Protein AF-A0A6A5WTS0-F1 (afdb_monomer_lite)

Organism: NCBI:txid1392246

Radius of gyration: 32.87 Å; chains: 1; bounding box: 87×32×87 Å

Secondary structure (DSSP, 8-state):
-HHHHHHHHHHHHHHHHHHHHHHHHHHHH-PPPPP--PPPTT--SS-----HHHHHHHHHHHHHHHHHHHHHHHHHHHHHHHHHHHHHHHHHHHHHHHHHHHHHHHTT-

Structure (mmCIF, N/CA/C/O backbone):
data_AF-A0A6A5WTS0-F1
#
_entry.id   AF-A0A6A5WTS0-F1
#
loop_
_atom_site.group_PDB
_atom_site.id
_atom_site.type_symbol
_atom_site.label_atom_id
_atom_site.label_alt_id
_atom_site.label_comp_id
_atom_site.label_asym_id
_atom_site.label_entity_id
_atom_site.label_seq_id
_atom_site.pdbx_PDB_ins_code
_atom_site.Cartn_x
_atom_site.Cartn_y
_atom_site.Cartn_z
_atom_site.occupancy
_atom_site.B_iso_or_equiv
_atom_site.auth_seq_id
_atom_site.auth_comp_id
_atom_site.auth_asym_id
_atom_site.auth_atom_id
_atom_site.pdbx_PDB_model_num
ATOM 1 N N . LEU A 1 1 ? 52.117 -18.966 1.128 1.00 69.19 1 LEU A N 1
ATOM 2 C CA . LEU A 1 1 ? 51.547 -17.602 1.007 1.00 69.19 1 LEU A CA 1
ATOM 3 C C . LEU A 1 1 ? 50.556 -17.496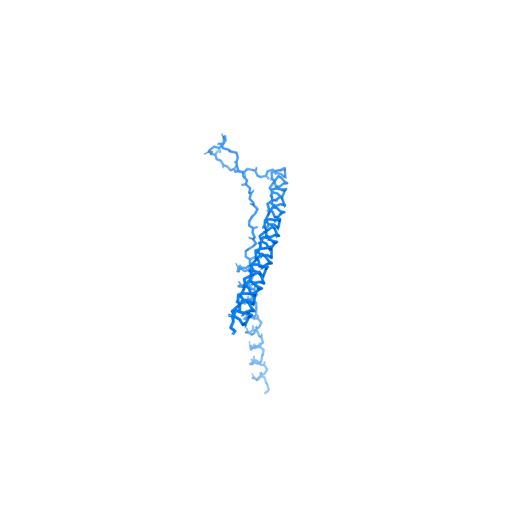 -0.155 1.00 69.19 1 LEU A C 1
ATOM 5 O O . LEU A 1 1 ? 49.411 -17.158 0.099 1.00 69.19 1 LEU A O 1
ATOM 9 N N . HIS A 1 2 ? 50.925 -17.888 -1.380 1.00 82.50 2 HIS A N 1
ATOM 10 C CA . HIS A 1 2 ? 50.040 -17.788 -2.558 1.00 82.50 2 HIS A CA 1
ATOM 11 C C . HIS A 1 2 ? 48.717 -18.566 -2.463 1.00 82.50 2 HIS A C 1
ATOM 13 O O . HIS A 1 2 ? 47.689 -18.081 -2.916 1.00 82.50 2 HIS A O 1
ATOM 19 N N . HIS A 1 3 ? 48.706 -19.739 -1.824 1.00 88.56 3 HIS A N 1
ATOM 20 C CA . HIS A 1 3 ? 47.488 -20.549 -1.705 1.00 88.56 3 HIS A CA 1
ATOM 21 C C . HIS A 1 3 ? 46.363 -19.853 -0.916 1.00 88.56 3 HIS A C 1
ATOM 23 O O . HIS A 1 3 ? 45.217 -19.847 -1.353 1.00 88.56 3 HIS A O 1
ATOM 29 N N . LEU A 1 4 ? 46.700 -19.210 0.207 1.00 89.31 4 LEU A N 1
ATOM 30 C CA . LEU A 1 4 ? 45.732 -18.470 1.027 1.00 89.31 4 LEU A CA 1
ATOM 31 C C . LEU A 1 4 ? 45.224 -17.215 0.314 1.00 89.31 4 LEU A C 1
ATOM 33 O O . LEU A 1 4 ? 44.062 -16.848 0.458 1.00 89.31 4 LEU A O 1
ATOM 37 N N . GLN A 1 5 ? 46.083 -16.565 -0.474 1.00 91.31 5 GLN A N 1
ATOM 38 C CA . GLN A 1 5 ? 45.686 -15.417 -1.281 1.00 91.31 5 GLN A CA 1
ATOM 39 C C . GLN A 1 5 ? 44.639 -15.816 -2.330 1.00 91.31 5 GLN A C 1
ATOM 41 O O . GLN A 1 5 ? 43.580 -15.198 -2.392 1.00 91.31 5 GLN A O 1
ATOM 46 N N . VAL A 1 6 ? 44.888 -16.901 -3.069 1.00 92.44 6 VAL A N 1
ATOM 47 C CA . VAL A 1 6 ? 43.948 -17.425 -4.074 1.00 92.44 6 VAL A CA 1
ATOM 48 C C . VAL A 1 6 ? 42.615 -17.827 -3.436 1.00 92.44 6 VAL A C 1
ATOM 50 O O . VAL A 1 6 ? 41.555 -17.512 -3.971 1.00 92.44 6 VAL A O 1
ATOM 53 N N . GLN A 1 7 ? 42.637 -18.481 -2.270 1.00 93.62 7 GLN A N 1
ATOM 54 C CA . GLN A 1 7 ? 41.408 -18.847 -1.557 1.00 93.62 7 GLN A CA 1
ATOM 55 C C . GLN A 1 7 ? 40.596 -17.625 -1.123 1.00 93.62 7 GLN A C 1
ATOM 57 O O . GLN A 1 7 ? 39.379 -17.606 -1.298 1.00 93.62 7 GLN A O 1
ATOM 62 N N . ASN A 1 8 ? 41.252 -16.594 -0.593 1.00 94.62 8 ASN A N 1
ATOM 63 C CA . ASN A 1 8 ? 40.567 -15.366 -0.207 1.00 94.62 8 ASN A CA 1
ATOM 64 C C . ASN A 1 8 ? 39.942 -14.669 -1.417 1.00 94.62 8 ASN A C 1
ATOM 66 O O . ASN A 1 8 ? 38.784 -14.270 -1.346 1.00 94.62 8 ASN A O 1
ATOM 70 N N . GLU A 1 9 ? 40.664 -14.558 -2.533 1.00 94.31 9 GLU A N 1
ATOM 71 C CA . GLU A 1 9 ? 40.135 -13.970 -3.770 1.00 94.31 9 GLU A CA 1
ATOM 72 C C . GLU A 1 9 ? 38.890 -14.722 -4.268 1.00 94.31 9 GLU A C 1
ATOM 74 O O . GLU A 1 9 ? 37.869 -14.096 -4.565 1.00 94.31 9 GLU A O 1
ATOM 79 N N . LEU A 1 10 ? 38.917 -16.059 -4.268 1.00 95.44 10 LEU A N 1
ATOM 80 C CA . LEU A 1 10 ? 37.750 -16.879 -4.618 1.00 95.44 10 LEU A CA 1
ATOM 81 C C . LEU A 1 10 ? 36.560 -16.604 -3.688 1.00 95.44 10 LEU A C 1
ATOM 83 O O . LEU A 1 10 ? 35.458 -16.337 -4.170 1.00 95.44 10 LEU A O 1
ATOM 87 N N . LEU A 1 11 ? 36.787 -16.578 -2.372 1.00 95.62 11 LEU A N 1
ATOM 88 C CA . LEU A 1 11 ? 35.748 -16.277 -1.382 1.00 95.62 11 LEU A CA 1
ATOM 89 C C . LEU A 1 11 ? 35.178 -14.859 -1.535 1.00 95.62 11 LEU A C 1
ATOM 91 O O . LEU A 1 11 ? 33.976 -14.651 -1.339 1.00 95.62 11 LEU A O 1
ATOM 95 N N . TYR A 1 12 ? 36.005 -13.874 -1.896 1.00 96.94 12 TYR A N 1
ATOM 96 C CA . TYR A 1 12 ? 35.549 -12.513 -2.185 1.00 96.94 12 TYR A CA 1
ATOM 97 C C . TYR A 1 12 ? 34.643 -12.481 -3.415 1.00 96.94 12 TYR A C 1
ATOM 99 O O . TYR A 1 12 ? 33.568 -11.875 -3.374 1.00 96.94 12 TYR A O 1
ATOM 107 N N . HIS A 1 13 ? 35.039 -13.157 -4.493 1.00 96.75 13 HIS A N 1
ATOM 108 C CA . HIS A 1 13 ? 34.237 -13.226 -5.710 1.00 96.75 13 HIS A CA 1
ATOM 109 C C . HIS A 1 13 ? 32.914 -13.963 -5.492 1.00 96.75 13 HIS A C 1
ATOM 111 O O . HIS A 1 13 ? 31.876 -13.498 -5.966 1.00 96.75 13 HIS A O 1
ATOM 117 N N . GLU A 1 14 ? 32.918 -15.066 -4.745 1.00 96.25 14 GLU A N 1
ATOM 118 C CA . GLU A 1 14 ? 31.696 -15.779 -4.368 1.00 96.25 14 GLU A CA 1
ATOM 119 C C . GLU A 1 14 ? 30.761 -14.887 -3.553 1.00 96.25 14 GLU A C 1
ATOM 121 O O . GLU A 1 14 ? 29.588 -14.746 -3.902 1.00 96.25 14 GLU A O 1
ATOM 126 N N . ASN A 1 15 ? 31.276 -14.202 -2.528 1.00 96.81 15 ASN A N 1
ATOM 127 C CA . ASN A 1 15 ? 30.472 -13.271 -1.738 1.00 96.81 15 ASN A CA 1
ATOM 128 C C . ASN A 1 15 ? 29.904 -12.120 -2.579 1.00 96.81 15 ASN A C 1
ATOM 130 O O . ASN A 1 15 ? 28.738 -11.761 -2.397 1.00 96.81 15 ASN A O 1
ATOM 134 N N . SER A 1 16 ? 30.681 -11.556 -3.512 1.00 96.94 16 SER A N 1
ATOM 135 C CA . SER A 1 16 ? 30.186 -10.513 -4.425 1.00 96.94 16 SER A CA 1
ATOM 136 C C . SER A 1 16 ? 29.032 -11.034 -5.277 1.00 96.94 16 SER A C 1
ATOM 138 O O . SER A 1 16 ? 27.950 -10.445 -5.286 1.00 96.94 16 SER A O 1
ATOM 140 N N . ARG A 1 17 ? 29.211 -12.200 -5.909 1.00 96.88 17 ARG A N 1
ATOM 141 C CA . ARG A 1 17 ? 28.187 -12.826 -6.758 1.00 96.88 17 ARG A CA 1
ATOM 142 C C . ARG A 1 17 ? 26.922 -13.171 -5.978 1.00 96.88 17 ARG A C 1
ATOM 144 O O . ARG A 1 17 ? 25.819 -12.969 -6.480 1.00 96.88 17 ARG A O 1
ATOM 151 N N . LEU A 1 18 ? 27.054 -13.662 -4.745 1.00 96.81 18 LEU A N 1
ATOM 152 C CA . LEU A 1 18 ? 25.903 -13.953 -3.885 1.00 96.81 18 LEU A CA 1
ATOM 153 C C . LEU A 1 18 ? 25.129 -12.679 -3.534 1.00 96.81 18 LEU A C 1
ATOM 155 O O . LEU A 1 18 ? 23.896 -12.674 -3.588 1.00 96.81 18 LEU A O 1
ATOM 159 N N . ARG A 1 19 ? 25.833 -11.583 -3.226 1.00 96.69 19 ARG A N 1
ATOM 160 C CA . ARG A 1 19 ? 25.208 -10.276 -2.976 1.00 96.69 19 ARG A CA 1
ATOM 161 C C . ARG A 1 19 ? 24.490 -9.754 -4.220 1.00 96.69 19 ARG A C 1
ATOM 163 O O . ARG A 1 19 ? 23.338 -9.344 -4.113 1.00 96.69 19 ARG A O 1
ATOM 170 N N . GLU A 1 20 ? 25.108 -9.830 -5.393 1.00 96.38 20 GLU A N 1
ATOM 171 C CA . GLU A 1 20 ? 24.503 -9.433 -6.675 1.00 96.38 20 GLU A CA 1
ATOM 172 C C . GLU A 1 20 ? 23.271 -10.275 -7.041 1.00 96.38 20 GLU A C 1
ATOM 174 O O . GLU A 1 20 ? 22.243 -9.756 -7.488 1.00 96.38 20 GLU A O 1
ATOM 179 N N . ALA A 1 21 ? 23.327 -11.585 -6.805 1.00 96.06 21 ALA A N 1
ATOM 180 C CA . ALA A 1 21 ? 22.181 -12.462 -7.005 1.00 96.06 21 ALA A CA 1
ATOM 181 C C . ALA A 1 21 ? 21.025 -12.080 -6.067 1.00 96.06 21 ALA A C 1
ATOM 183 O O . ALA A 1 21 ? 19.859 -12.076 -6.473 1.00 96.06 21 ALA A O 1
ATOM 184 N N . LEU A 1 22 ? 21.335 -11.725 -4.818 1.00 95.50 22 LEU A N 1
ATOM 185 C CA . LEU A 1 22 ? 20.344 -11.305 -3.833 1.00 95.50 22 LEU A CA 1
ATOM 186 C C . LEU A 1 22 ? 19.714 -9.955 -4.199 1.00 95.50 22 LEU A C 1
ATOM 188 O O . LEU A 1 22 ? 18.487 -9.836 -4.165 1.00 95.50 22 LEU A O 1
ATOM 192 N N . THR A 1 23 ? 20.505 -8.962 -4.614 1.00 92.81 23 THR A N 1
ATOM 193 C CA . THR A 1 23 ? 19.977 -7.660 -5.059 1.00 92.81 23 THR A CA 1
ATOM 194 C C . THR A 1 23 ? 19.096 -7.809 -6.297 1.00 92.81 23 THR A C 1
ATOM 196 O O . THR A 1 23 ? 18.005 -7.240 -6.351 1.00 92.81 23 THR A O 1
ATOM 199 N N . THR A 1 24 ? 19.503 -8.641 -7.257 1.00 90.31 24 THR A N 1
ATOM 200 C CA . THR A 1 24 ? 18.707 -8.944 -8.455 1.00 90.31 24 THR A CA 1
ATOM 201 C C . THR A 1 24 ? 17.376 -9.602 -8.083 1.00 90.31 24 THR A C 1
ATOM 203 O O . THR A 1 24 ? 16.318 -9.177 -8.553 1.00 90.31 24 THR A O 1
ATOM 206 N N . LYS A 1 25 ? 17.390 -10.575 -7.161 1.00 91.56 25 LYS A N 1
ATOM 207 C CA . LYS A 1 25 ? 16.166 -11.209 -6.641 1.00 91.56 25 LYS A CA 1
ATOM 208 C C . LYS A 1 25 ? 15.240 -10.209 -5.948 1.00 91.56 25 LYS A C 1
ATOM 210 O O . LYS A 1 25 ? 14.031 -10.265 -6.163 1.00 91.56 25 LYS A O 1
ATOM 215 N N . LEU A 1 26 ? 15.776 -9.295 -5.137 1.00 89.19 26 LEU A N 1
ATOM 216 C CA . LEU A 1 26 ? 14.981 -8.247 -4.485 1.00 89.19 26 LEU A CA 1
ATOM 217 C C . LEU A 1 26 ? 14.338 -7.307 -5.510 1.00 89.19 26 LEU A C 1
ATOM 219 O O . LEU A 1 26 ? 13.144 -7.030 -5.419 1.00 89.19 26 LEU A O 1
ATOM 223 N N . ARG A 1 27 ? 15.087 -6.888 -6.536 1.00 84.94 27 ARG A N 1
ATOM 224 C CA . ARG A 1 27 ? 14.547 -6.075 -7.637 1.00 84.94 27 ARG A CA 1
ATOM 225 C C . ARG A 1 27 ? 13.418 -6.790 -8.378 1.00 84.94 27 ARG A C 1
ATOM 227 O O . ARG A 1 27 ? 12.405 -6.168 -8.667 1.00 84.94 27 ARG A O 1
ATOM 234 N N . HIS A 1 28 ? 13.551 -8.093 -8.635 1.00 81.00 28 HIS A N 1
ATOM 235 C CA . HIS A 1 28 ? 12.499 -8.885 -9.285 1.00 81.00 28 HIS A CA 1
ATOM 236 C C . HIS A 1 28 ? 11.233 -9.040 -8.432 1.00 81.00 28 HIS A C 1
ATOM 238 O O . HIS A 1 28 ? 10.141 -9.158 -8.990 1.00 81.00 28 HIS A O 1
ATOM 244 N N . LYS A 1 29 ? 11.360 -9.053 -7.0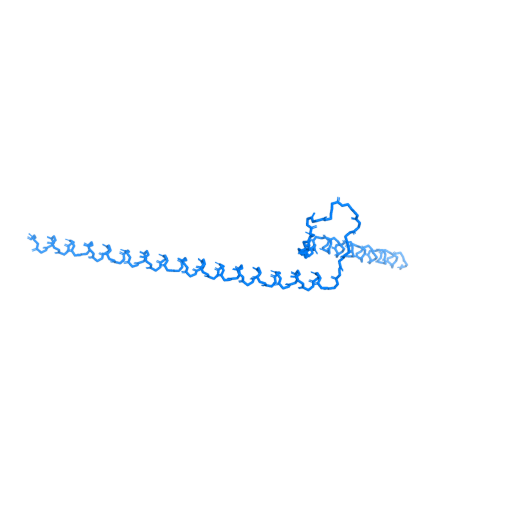98 1.00 81.75 29 LYS A N 1
ATOM 245 C CA . LYS A 1 29 ? 10.209 -9.059 -6.180 1.00 81.75 29 LYS A CA 1
ATOM 246 C C . LYS A 1 29 ? 9.506 -7.703 -6.140 1.00 81.75 29 LYS A C 1
ATOM 248 O O . LYS A 1 29 ? 8.282 -7.661 -6.069 1.00 81.75 29 LYS A O 1
ATOM 253 N N . ASN A 1 30 ? 10.261 -6.613 -6.252 1.00 77.06 30 ASN A N 1
ATOM 254 C CA . ASN A 1 30 ? 9.745 -5.246 -6.277 1.00 77.06 30 ASN A CA 1
ATOM 255 C C . ASN A 1 30 ? 9.205 -4.875 -7.665 1.00 77.06 30 ASN A C 1
ATOM 257 O O . ASN A 1 30 ? 9.677 -3.934 -8.304 1.00 77.06 30 ASN A O 1
ATOM 261 N N . LYS A 1 31 ? 8.203 -5.611 -8.150 1.00 77.50 31 LYS A N 1
ATOM 262 C CA . LYS A 1 31 ? 7.443 -5.165 -9.319 1.00 77.50 31 LYS A CA 1
ATOM 263 C C . LYS A 1 31 ? 6.605 -3.965 -8.885 1.00 77.50 31 LYS A C 1
ATOM 265 O O . LYS A 1 31 ? 5.761 -4.087 -7.999 1.00 77.50 31 LYS A O 1
ATOM 270 N N . GLY A 1 32 ? 6.880 -2.801 -9.470 1.00 77.06 32 GLY A N 1
ATOM 271 C CA . GLY A 1 32 ? 6.056 -1.612 -9.269 1.00 77.06 32 GLY A CA 1
ATOM 272 C C . GLY A 1 32 ? 4.602 -1.868 -9.674 1.00 77.06 32 GLY A C 1
ATOM 273 O O . GLY A 1 32 ? 4.309 -2.795 -10.435 1.00 77.06 32 GLY A O 1
ATOM 274 N N . LYS A 1 33 ? 3.681 -1.040 -9.173 1.00 80.94 33 LYS A N 1
ATOM 275 C CA . LYS A 1 33 ? 2.288 -1.067 -9.633 1.00 80.94 33 LYS A CA 1
ATOM 276 C C . LYS A 1 33 ? 2.255 -0.655 -11.105 1.00 80.94 33 LYS A C 1
ATOM 278 O O . LYS A 1 33 ? 2.782 0.398 -11.455 1.00 80.94 33 LYS A O 1
ATOM 283 N N . ALA A 1 34 ? 1.653 -1.483 -11.954 1.00 84.06 34 ALA A N 1
ATOM 284 C CA . ALA A 1 34 ? 1.467 -1.139 -13.358 1.00 84.06 34 ALA A CA 1
ATOM 285 C C . ALA A 1 34 ? 0.505 0.054 -13.491 1.00 84.06 34 ALA A C 1
ATOM 287 O O . ALA A 1 34 ? -0.463 0.169 -12.734 1.00 84.06 34 ALA A O 1
ATOM 288 N N . LEU A 1 35 ? 0.783 0.937 -14.451 1.00 86.81 35 LEU A N 1
ATOM 289 C CA . LEU A 1 35 ? -0.115 2.029 -14.811 1.00 86.81 35 LEU A CA 1
ATOM 290 C C . LEU A 1 35 ? -1.349 1.458 -15.517 1.00 86.81 35 LEU A C 1
ATOM 292 O O . LEU A 1 35 ? -1.217 0.662 -16.445 1.00 86.81 35 LEU A O 1
ATOM 296 N N . ASP A 1 36 ? -2.537 1.856 -15.066 1.00 85.56 36 ASP A N 1
ATOM 297 C CA . ASP A 1 36 ? -3.812 1.369 -15.603 1.00 85.56 36 ASP A CA 1
ATOM 298 C C . ASP A 1 36 ? -4.133 2.075 -16.931 1.00 85.56 36 ASP A C 1
ATOM 300 O O . ASP A 1 36 ? -4.764 3.136 -16.976 1.00 85.56 36 ASP A O 1
ATOM 304 N N . LEU A 1 37 ? -3.615 1.512 -18.025 1.00 86.00 37 LEU A N 1
ATOM 305 C CA . LEU A 1 37 ? -3.824 2.005 -19.381 1.00 86.00 37 LEU A CA 1
ATOM 306 C C . LEU A 1 37 ? -5.090 1.381 -19.976 1.00 86.00 37 LEU A C 1
ATOM 308 O O . LEU A 1 37 ? -5.103 0.215 -20.361 1.00 86.00 37 LEU A O 1
ATOM 312 N N . GLN A 1 38 ? -6.158 2.172 -20.081 1.00 83.19 38 GLN A N 1
ATOM 313 C CA . GLN A 1 38 ? -7.426 1.707 -20.646 1.00 83.19 38 GLN A CA 1
ATOM 314 C C . GLN A 1 38 ? -7.446 1.832 -22.173 1.00 83.19 38 GLN A C 1
ATOM 316 O O . GLN A 1 38 ? -7.247 2.919 -22.728 1.00 83.19 38 GLN A O 1
ATOM 321 N N . GLN A 1 39 ? -7.732 0.717 -22.845 1.00 77.12 39 GLN A N 1
ATOM 322 C CA . GLN A 1 39 ? -7.997 0.664 -24.281 1.00 77.12 39 GLN A CA 1
ATOM 323 C C . GLN A 1 39 ? -9.457 1.052 -24.568 1.00 77.12 39 GLN A C 1
ATOM 325 O O . GLN A 1 39 ? -10.347 0.775 -23.769 1.00 77.12 39 GLN A O 1
ATOM 330 N N . ARG A 1 40 ? -9.710 1.712 -25.707 1.00 74.12 40 ARG A N 1
ATOM 331 C CA . ARG A 1 40 ? -11.078 1.959 -26.189 1.00 74.12 40 ARG A CA 1
ATOM 332 C C . ARG A 1 40 ? -11.642 0.694 -26.826 1.00 74.12 40 ARG A C 1
ATOM 334 O O . ARG A 1 40 ? -10.960 0.074 -27.637 1.00 74.12 40 ARG A O 1
ATOM 341 N N . GLU A 1 41 ? -12.889 0.378 -26.499 1.00 68.44 41 GLU A N 1
ATOM 342 C CA . GLU A 1 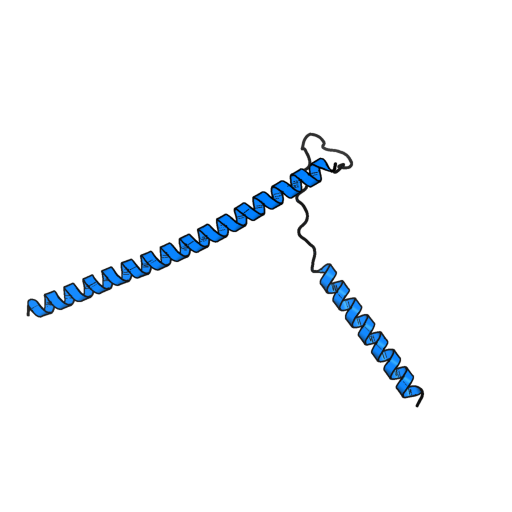41 ? -13.592 -0.814 -26.987 1.00 68.44 41 GLU A CA 1
ATOM 343 C C . GLU A 1 41 ? -13.789 -0.821 -28.511 1.00 68.44 41 GLU A C 1
ATOM 345 O O . GLU A 1 41 ? -13.816 -1.885 -29.105 1.00 68.44 41 GLU A O 1
ATOM 350 N N . GLU A 1 42 ? -13.822 0.337 -29.178 1.00 68.62 42 GLU A N 1
ATOM 351 C CA . GLU A 1 42 ? -14.073 0.440 -30.630 1.00 68.62 42 GLU A CA 1
ATOM 352 C C . GLU A 1 42 ? -13.060 -0.298 -31.531 1.00 68.62 42 GLU A C 1
ATOM 354 O O . GLU A 1 42 ? -13.352 -0.539 -32.700 1.00 68.62 42 GLU A O 1
ATOM 359 N N . TYR A 1 43 ? -11.879 -0.673 -31.025 1.00 64.00 43 TYR A N 1
ATOM 360 C CA . TYR A 1 43 ? -10.837 -1.348 -31.806 1.00 64.00 43 TYR A CA 1
ATOM 361 C C . TYR A 1 43 ? -10.526 -2.736 -31.231 1.00 64.00 43 TYR A C 1
ATOM 363 O O . TYR A 1 43 ? -9.729 -2.868 -30.301 1.00 64.00 43 TYR A O 1
ATOM 371 N N . TYR A 1 44 ? -11.112 -3.776 -31.833 1.00 63.44 44 TYR A N 1
ATOM 372 C CA . TYR A 1 44 ? -10.975 -5.178 -31.406 1.00 63.44 44 TYR A CA 1
ATOM 373 C C . TYR A 1 44 ? -9.863 -5.978 -32.116 1.00 63.44 44 TYR A C 1
ATOM 375 O O . TYR A 1 44 ? -9.825 -7.202 -32.013 1.00 63.44 44 TYR A O 1
ATOM 383 N N . GLY A 1 45 ? -8.919 -5.336 -32.812 1.00 68.88 45 GLY A N 1
ATOM 384 C CA . GLY A 1 45 ? -7.817 -6.071 -33.443 1.00 68.88 45 GLY A CA 1
ATOM 385 C C . GLY A 1 45 ? -6.661 -5.185 -33.889 1.00 68.88 45 GLY A C 1
ATOM 386 O O . GLY A 1 45 ? -6.832 -4.336 -34.758 1.00 68.88 45 GLY A O 1
ATOM 387 N N . GLY A 1 46 ? -5.480 -5.385 -33.297 1.00 75.69 46 GLY A N 1
ATOM 388 C CA . GLY A 1 46 ? -4.238 -4.709 -33.688 1.00 75.69 46 GLY A CA 1
ATOM 389 C C . GLY A 1 46 ? -3.326 -4.342 -32.514 1.00 75.69 46 GLY A C 1
ATOM 390 O O . GLY A 1 46 ? -3.647 -4.577 -31.351 1.00 75.69 46 GLY A O 1
ATOM 391 N N . ALA A 1 47 ? -2.168 -3.756 -32.828 1.00 74.44 47 ALA A N 1
ATOM 392 C CA . ALA A 1 47 ? -1.265 -3.189 -31.829 1.00 74.44 47 ALA A CA 1
ATOM 393 C C . ALA A 1 47 ? -1.875 -1.924 -31.199 1.00 74.44 47 ALA A C 1
ATOM 395 O O . ALA A 1 47 ? -2.323 -1.020 -31.906 1.00 74.44 47 ALA A O 1
ATOM 396 N N . VAL A 1 48 ? -1.870 -1.842 -29.865 1.00 75.69 48 VAL A N 1
ATOM 397 C CA . VAL A 1 48 ? -2.376 -0.676 -29.126 1.00 75.69 48 VAL A CA 1
ATOM 398 C C . VAL A 1 48 ? -1.276 0.374 -29.013 1.00 75.69 48 VAL A C 1
ATOM 400 O O . VAL A 1 48 ? -0.286 0.183 -28.307 1.00 75.69 48 VAL A O 1
ATOM 403 N N . PHE A 1 49 ? -1.451 1.503 -29.699 1.00 76.56 49 PHE A N 1
ATOM 404 C CA . PHE A 1 49 ? -0.523 2.628 -29.612 1.00 76.56 49 PHE A CA 1
ATOM 405 C C . PHE A 1 49 ? -0.844 3.512 -28.404 1.00 76.56 49 PHE A C 1
ATOM 407 O O . PHE A 1 49 ? -1.855 4.219 -28.364 1.00 76.56 49 PHE A O 1
ATOM 414 N N . TRP A 1 50 ? 0.057 3.524 -27.424 1.00 83.69 50 TRP A N 1
ATOM 415 C CA . TRP A 1 50 ? -0.048 4.391 -26.254 1.00 83.69 50 TRP A CA 1
ATOM 416 C C . TRP A 1 50 ? 0.506 5.781 -26.553 1.00 83.69 50 TRP A C 1
ATOM 418 O O . TRP A 1 50 ? 1.670 6.088 -26.308 1.00 83.69 50 TRP A O 1
ATOM 428 N N . LEU A 1 51 ? -0.352 6.645 -27.092 1.00 82.75 51 LEU A N 1
ATOM 429 C CA . LEU A 1 51 ? -0.024 8.056 -27.288 1.00 82.75 51 LEU A CA 1
ATOM 430 C C . LEU A 1 51 ? 0.315 8.730 -25.940 1.00 82.75 51 LEU A C 1
ATOM 432 O O . LEU A 1 51 ? -0.330 8.423 -24.933 1.00 82.75 51 LEU A O 1
ATOM 436 N N . PRO A 1 52 ? 1.219 9.732 -25.902 1.00 88.38 52 PRO A N 1
ATOM 437 C CA . PRO A 1 52 ? 1.579 10.453 -24.671 1.00 88.38 52 PRO A CA 1
ATOM 438 C C . PRO A 1 52 ? 0.383 11.011 -23.888 1.00 88.38 52 PRO A C 1
ATOM 440 O O . PRO A 1 52 ? 0.389 11.076 -22.661 1.00 88.38 52 PRO A O 1
ATOM 443 N N . ARG A 1 53 ? -0.688 11.386 -24.596 1.00 86.50 53 ARG A N 1
ATOM 444 C CA . ARG A 1 53 ? -1.953 11.807 -23.986 1.00 86.50 53 ARG A CA 1
ATOM 445 C C . ARG A 1 53 ? -2.589 10.708 -23.123 1.00 86.50 53 ARG A C 1
ATOM 447 O O . ARG A 1 53 ? -3.081 11.017 -22.046 1.00 86.50 53 ARG A O 1
ATOM 454 N N . LYS A 1 54 ? -2.553 9.446 -23.559 1.00 86.00 54 LYS A N 1
ATOM 455 C CA . LYS A 1 54 ? -3.116 8.302 -22.822 1.00 86.00 54 LYS A CA 1
ATOM 456 C C . LYS A 1 54 ? -2.341 7.980 -21.556 1.00 86.00 54 LYS A C 1
ATOM 458 O O . LYS A 1 54 ? -2.955 7.680 -20.538 1.00 86.00 54 LYS A O 1
ATOM 463 N N . LEU A 1 55 ? -1.021 8.140 -21.597 1.00 88.25 55 LEU A N 1
ATOM 464 C CA . LEU A 1 55 ? -0.187 8.052 -20.401 1.00 88.25 55 LEU A CA 1
ATOM 465 C C . LEU A 1 55 ? -0.596 9.117 -19.374 1.00 88.25 55 LEU A C 1
ATOM 467 O O . LEU A 1 55 ? -0.863 8.777 -18.228 1.00 88.25 55 LEU A O 1
ATOM 471 N N . ARG A 1 56 ? -0.738 10.386 -19.794 1.00 90.25 56 ARG A N 1
ATOM 472 C CA . ARG A 1 56 ? -1.198 11.474 -18.908 1.00 90.25 56 ARG A CA 1
ATOM 473 C C . ARG A 1 56 ? -2.574 11.201 -18.298 1.00 90.25 56 ARG A C 1
ATOM 475 O O . ARG A 1 56 ? -2.737 11.359 -17.096 1.00 90.25 56 ARG A O 1
ATOM 482 N N . GLU A 1 57 ? -3.538 10.756 -19.103 1.00 90.25 57 GLU A N 1
ATOM 483 C CA . GLU A 1 57 ? -4.879 10.391 -18.621 1.00 90.25 57 GLU A CA 1
ATOM 484 C C . GLU A 1 57 ? -4.820 9.286 -17.547 1.00 90.25 57 GLU A C 1
ATOM 486 O O . GLU A 1 57 ? -5.529 9.361 -16.545 1.00 90.25 57 GLU A O 1
ATOM 491 N N . ALA A 1 58 ? -3.954 8.283 -17.715 1.00 91.50 58 ALA A N 1
ATOM 492 C CA . ALA A 1 58 ? -3.790 7.214 -16.735 1.00 91.50 58 ALA A CA 1
ATOM 493 C C . ALA A 1 58 ? -3.118 7.684 -15.433 1.00 91.50 58 ALA A C 1
ATOM 495 O O . ALA A 1 58 ? -3.542 7.263 -14.357 1.00 91.50 58 ALA A O 1
ATOM 496 N N . TYR A 1 59 ? -2.127 8.582 -15.506 1.00 90.88 59 TYR A N 1
ATOM 497 C CA . TYR A 1 59 ? -1.511 9.175 -14.311 1.00 90.88 59 TYR A CA 1
ATOM 498 C C . TYR A 1 59 ? -2.523 9.967 -13.485 1.00 90.88 59 TYR A C 1
ATOM 500 O O . TYR A 1 59 ? -2.654 9.721 -12.290 1.00 90.88 59 TYR A O 1
ATOM 508 N N . VAL A 1 60 ? -3.309 10.833 -14.130 1.00 93.88 60 VAL A N 1
ATOM 509 C CA . VAL A 1 60 ? -4.352 11.614 -13.445 1.00 93.88 60 VAL A CA 1
ATOM 510 C C . VAL A 1 60 ? -5.353 10.693 -12.741 1.00 93.88 60 VAL A C 1
ATOM 512 O O . VAL A 1 60 ? -5.722 10.930 -11.597 1.00 93.88 60 VAL A O 1
ATOM 515 N N . ARG A 1 61 ? -5.762 9.588 -13.376 1.00 91.38 61 ARG A N 1
ATOM 516 C CA . ARG A 1 61 ? -6.656 8.603 -12.742 1.00 91.38 61 ARG A CA 1
ATOM 517 C C . ARG A 1 61 ? -6.024 7.905 -11.545 1.00 91.38 61 ARG A C 1
ATOM 519 O O . ARG A 1 61 ? -6.728 7.627 -10.578 1.00 91.38 61 ARG A O 1
ATOM 526 N N . GLN A 1 62 ? -4.733 7.583 -11.615 1.00 92.31 62 GLN A N 1
ATOM 527 C CA . GLN A 1 62 ? -4.030 7.012 -10.469 1.00 92.31 62 GLN A CA 1
ATOM 528 C C . GLN A 1 62 ? -3.992 7.993 -9.303 1.00 92.31 62 GLN A C 1
ATOM 530 O O . GLN A 1 62 ? -4.299 7.589 -8.188 1.00 92.31 62 GLN A O 1
ATOM 535 N N . GLU A 1 63 ? -3.678 9.262 -9.557 1.00 93.19 63 GLU A N 1
ATOM 536 C CA . GLU A 1 63 ? -3.662 10.296 -8.520 1.00 93.19 63 GLU A CA 1
ATOM 537 C C . GLU A 1 63 ? -5.028 10.441 -7.847 1.00 93.19 63 GLU A C 1
ATOM 539 O O . GLU A 1 63 ? -5.107 10.420 -6.621 1.00 93.19 63 GLU A O 1
ATOM 544 N N . VAL A 1 64 ? -6.105 10.498 -8.636 1.00 95.12 64 VAL A N 1
ATOM 545 C CA . VAL A 1 64 ? -7.483 10.555 -8.122 1.00 95.12 64 VAL A CA 1
ATOM 546 C C . VAL A 1 64 ? -7.796 9.325 -7.268 1.00 95.12 64 VAL A C 1
ATOM 548 O O . VAL A 1 64 ? -8.217 9.466 -6.124 1.00 95.12 64 VAL A O 1
ATOM 551 N N . ARG A 1 65 ? -7.512 8.113 -7.766 1.00 92.38 65 ARG A N 1
ATOM 552 C CA . ARG A 1 65 ? -7.752 6.872 -7.011 1.00 92.38 65 ARG A CA 1
ATOM 553 C C . ARG A 1 65 ? -6.959 6.839 -5.703 1.00 92.38 65 ARG A C 1
ATOM 555 O O . ARG A 1 65 ? -7.467 6.392 -4.681 1.00 92.38 65 ARG A O 1
ATOM 562 N N . GLU A 1 66 ? -5.712 7.307 -5.714 1.00 92.88 66 GLU A N 1
ATOM 563 C CA . GLU A 1 66 ? -4.902 7.389 -4.500 1.00 92.88 66 GLU A CA 1
ATOM 564 C C . GLU A 1 66 ? -5.452 8.397 -3.492 1.00 92.88 66 GLU A C 1
ATOM 566 O O . GLU A 1 66 ? -5.372 8.143 -2.289 1.00 92.88 66 GLU A O 1
ATOM 571 N N . GLN A 1 67 ? -5.988 9.527 -3.952 1.00 95.62 67 GLN A N 1
ATOM 572 C CA . GLN A 1 67 ? -6.646 10.505 -3.087 1.00 95.62 67 GLN A CA 1
ATOM 573 C C . GLN A 1 67 ? -7.914 9.914 -2.465 1.00 95.62 67 GLN A C 1
ATOM 575 O O . GLN A 1 67 ? -8.030 9.906 -1.241 1.00 95.62 67 GLN A O 1
ATOM 580 N N . GLU A 1 68 ? -8.788 9.309 -3.270 1.00 96.19 68 GLU A N 1
ATOM 581 C CA . GLU A 1 68 ? -10.003 8.632 -2.797 1.00 96.19 68 GLU A CA 1
ATOM 582 C C . GLU A 1 68 ? -9.683 7.518 -1.785 1.00 96.19 68 GLU A C 1
ATOM 584 O O . GLU A 1 68 ? -10.319 7.407 -0.735 1.00 96.19 68 GLU A O 1
ATOM 589 N N . ASP A 1 69 ? -8.650 6.711 -2.047 1.00 94.94 69 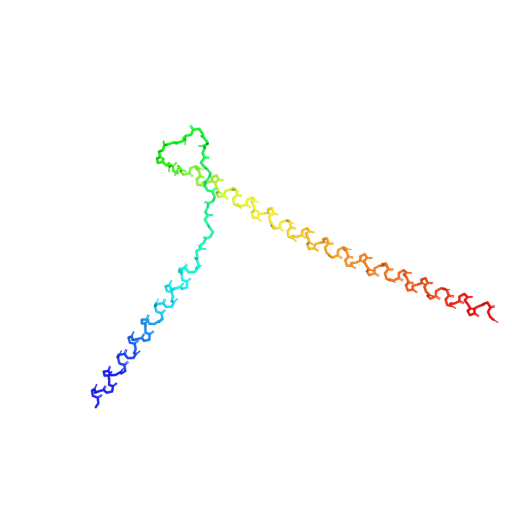ASP A N 1
ATOM 590 C CA . ASP A 1 69 ? -8.193 5.670 -1.125 1.00 94.94 69 ASP A CA 1
ATOM 591 C C . ASP A 1 69 ? -7.703 6.258 0.207 1.00 94.94 69 ASP A C 1
ATOM 593 O O . ASP A 1 69 ? -7.945 5.676 1.273 1.00 94.94 69 ASP A O 1
ATOM 597 N N . ARG A 1 70 ? -6.996 7.396 0.172 1.00 95.50 70 ARG A N 1
ATOM 598 C CA . ARG A 1 70 ? -6.529 8.096 1.379 1.00 95.50 70 ARG A CA 1
ATOM 599 C C . ARG A 1 70 ? -7.710 8.649 2.168 1.00 95.50 70 ARG A C 1
ATOM 601 O O . ARG A 1 70 ? -7.796 8.384 3.365 1.00 95.50 70 ARG A O 1
ATOM 608 N N . GLU A 1 71 ? -8.637 9.332 1.509 1.00 96.44 71 GLU A N 1
ATOM 609 C CA . GLU A 1 71 ? -9.847 9.875 2.129 1.00 96.44 71 GLU A CA 1
ATOM 610 C C . GLU A 1 71 ? -10.713 8.767 2.735 1.00 96.44 71 GLU A C 1
ATOM 612 O O . GLU A 1 71 ? -11.114 8.855 3.893 1.00 96.44 71 GLU A O 1
ATOM 617 N N . SER A 1 72 ? -10.914 7.658 2.019 1.00 96.69 72 SER A N 1
ATOM 618 C CA . SER A 1 72 ? -11.643 6.492 2.530 1.00 96.69 72 SER A CA 1
ATOM 619 C C . SER A 1 72 ? -10.993 5.910 3.788 1.00 96.69 72 SER A C 1
ATOM 621 O O . SER A 1 72 ? -11.681 5.506 4.731 1.00 96.69 72 SER A O 1
ATOM 623 N N . ARG A 1 73 ? -9.655 5.845 3.832 1.00 96.94 73 ARG A N 1
ATOM 624 C CA . ARG A 1 73 ? -8.920 5.376 5.018 1.00 96.94 73 ARG A CA 1
ATOM 625 C C . ARG A 1 73 ? -9.079 6.333 6.193 1.00 96.94 73 ARG A C 1
ATOM 627 O O . ARG A 1 73 ? -9.289 5.847 7.304 1.00 96.94 73 ARG A O 1
ATOM 634 N N . LEU A 1 74 ? -9.011 7.640 5.948 1.00 97.38 74 LEU A N 1
ATOM 635 C CA . LEU A 1 74 ? -9.230 8.667 6.967 1.00 97.38 74 LEU A CA 1
ATOM 636 C C . LEU A 1 74 ? -10.647 8.577 7.537 1.00 97.38 74 LEU A C 1
ATOM 638 O O . LEU A 1 74 ? -10.801 8.374 8.737 1.00 97.38 74 LEU A O 1
ATOM 642 N N . GLN A 1 75 ? -11.671 8.548 6.682 1.00 97.38 75 GLN A N 1
ATOM 643 C CA . GLN A 1 75 ? -13.067 8.397 7.106 1.00 97.38 75 GLN A CA 1
ATOM 644 C C . GLN A 1 75 ? -13.295 7.115 7.918 1.00 97.38 75 GLN A C 1
ATOM 646 O O . GLN A 1 75 ? -14.017 7.108 8.914 1.00 97.38 75 GLN A O 1
ATOM 651 N N . LYS A 1 76 ? -12.666 5.997 7.529 1.00 97.94 76 LYS A N 1
ATOM 652 C CA . LYS A 1 76 ? -12.745 4.740 8.293 1.00 97.94 76 LYS A CA 1
ATOM 653 C C . LYS A 1 76 ? -12.064 4.842 9.655 1.00 97.94 76 LYS A C 1
ATOM 655 O O . LYS A 1 76 ? -12.520 4.179 10.586 1.00 97.94 76 LYS A O 1
ATOM 660 N N . ALA A 1 77 ? -10.974 5.597 9.772 1.00 97.38 77 ALA A N 1
ATOM 661 C CA . ALA A 1 77 ? -10.304 5.835 11.045 1.00 97.38 77 ALA A CA 1
ATOM 662 C C . ALA A 1 77 ? -11.179 6.707 11.957 1.00 97.38 77 ALA A C 1
ATOM 664 O O . ALA A 1 77 ? -11.512 6.272 13.058 1.00 97.38 77 ALA A O 1
ATOM 665 N N . GLU A 1 78 ? -11.674 7.836 11.452 1.00 97.62 78 GLU A N 1
ATOM 666 C CA . GLU A 1 78 ? -12.595 8.729 12.169 1.00 97.62 78 GLU A CA 1
ATOM 667 C C . GLU A 1 78 ? -13.854 7.986 12.634 1.00 97.62 78 GLU A C 1
ATOM 669 O O . GLU A 1 78 ? -14.252 8.059 13.796 1.00 97.62 78 GLU A O 1
ATOM 674 N N . ALA A 1 79 ? -14.453 7.169 11.764 1.00 97.69 79 ALA A N 1
ATOM 675 C CA . ALA A 1 79 ? -15.620 6.370 12.120 1.00 97.69 79 ALA A CA 1
ATOM 676 C C . ALA A 1 79 ? -15.328 5.353 13.238 1.00 97.69 79 ALA A C 1
ATOM 678 O O . ALA A 1 79 ? -16.220 5.041 14.032 1.00 97.69 79 ALA A O 1
ATOM 679 N N . LYS A 1 80 ? -14.107 4.808 13.317 1.00 97.88 80 LYS A N 1
ATOM 680 C CA . LYS A 1 80 ? -13.703 3.924 14.422 1.00 97.88 80 LYS A CA 1
ATOM 681 C C . LYS A 1 80 ? -13.554 4.702 15.725 1.00 97.88 80 LYS A C 1
ATOM 683 O O . LYS A 1 80 ? -14.028 4.220 16.752 1.00 97.88 80 LYS A O 1
ATOM 688 N N . GLU A 1 81 ? -12.960 5.890 15.681 1.00 97.19 81 GLU A N 1
ATOM 689 C CA . GLU A 1 81 ? -12.804 6.755 16.854 1.00 97.19 81 GLU A CA 1
ATOM 690 C C . GLU A 1 81 ? -14.157 7.208 17.406 1.00 97.19 81 GLU A C 1
ATOM 692 O O . GLU A 1 81 ? -14.422 7.048 18.598 1.00 97.19 81 GLU A O 1
ATOM 697 N N . LEU A 1 82 ? -15.067 7.659 16.538 1.00 97.31 82 LEU A N 1
ATOM 698 C CA . LEU A 1 82 ? -16.424 8.041 16.936 1.00 97.31 82 LEU A CA 1
ATOM 699 C C . LEU A 1 82 ? -17.188 6.867 17.555 1.00 97.31 82 LEU A C 1
ATOM 701 O O . LEU A 1 82 ? -17.882 7.034 18.560 1.00 97.31 82 LEU A O 1
ATOM 705 N N . LYS A 1 83 ? -17.041 5.657 16.998 1.00 97.94 83 LYS A N 1
ATOM 706 C CA . LYS A 1 83 ? -17.638 4.447 17.584 1.00 97.94 83 LYS A CA 1
ATOM 707 C C . LYS A 1 83 ? -17.063 4.154 18.967 1.00 97.94 83 LYS A C 1
ATOM 709 O O . LYS A 1 83 ? -17.842 3.895 19.882 1.00 97.94 83 LYS A O 1
ATOM 714 N N . ALA A 1 84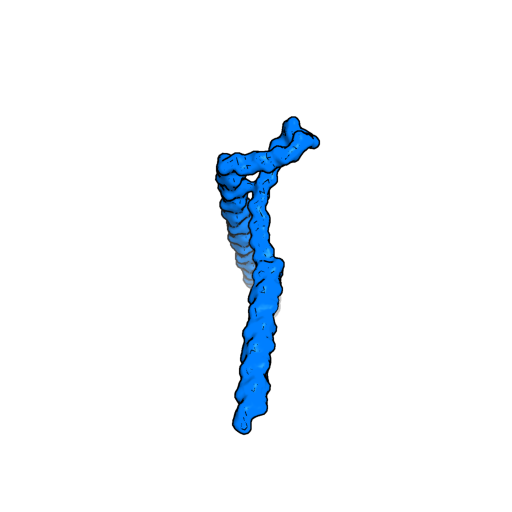 ? -15.744 4.229 19.137 1.00 97.75 84 ALA A N 1
ATOM 715 C CA . ALA A 1 84 ? -15.099 4.027 20.431 1.00 97.75 84 ALA A CA 1
ATOM 716 C C . ALA A 1 84 ? -15.589 5.057 21.467 1.00 97.75 84 ALA A C 1
ATOM 718 O O . ALA A 1 84 ? -16.043 4.681 22.550 1.00 97.75 84 ALA A O 1
ATOM 719 N N . ALA A 1 85 ? -15.619 6.341 21.106 1.00 97.31 85 ALA A N 1
ATOM 720 C CA . ALA A 1 85 ? -16.138 7.402 21.964 1.00 97.31 85 ALA A CA 1
ATOM 721 C C . ALA A 1 85 ? -17.609 7.164 22.351 1.00 97.31 85 ALA A C 1
ATOM 723 O O . ALA A 1 85 ? -17.967 7.258 23.527 1.00 97.31 85 ALA A O 1
ATOM 724 N N . ALA A 1 86 ? -18.455 6.771 21.395 1.00 97.56 86 ALA A N 1
ATOM 725 C CA . ALA A 1 86 ? -19.857 6.456 21.656 1.00 97.56 86 ALA A CA 1
ATOM 726 C C . ALA A 1 86 ? -20.022 5.248 22.592 1.00 97.56 86 ALA A C 1
ATOM 728 O O . ALA A 1 86 ? -20.909 5.250 23.448 1.00 97.56 86 ALA A O 1
ATOM 729 N N . THR A 1 87 ? -19.181 4.217 22.462 1.00 97.75 87 THR A N 1
ATOM 730 C CA . THR A 1 87 ? -19.207 3.070 23.382 1.00 97.75 87 THR A CA 1
ATOM 731 C C . THR A 1 87 ? -18.812 3.465 24.801 1.00 97.75 87 THR A C 1
ATOM 733 O O . THR A 1 87 ? -19.527 3.110 25.736 1.00 97.75 87 THR A O 1
ATOM 736 N N . LEU A 1 88 ? -17.759 4.271 24.960 1.00 97.62 88 LEU A N 1
ATOM 737 C CA . LEU A 1 88 ? -17.328 4.781 26.263 1.00 97.62 88 LEU A CA 1
ATOM 738 C C . LEU A 1 88 ? -18.406 5.658 26.906 1.00 97.62 88 LEU A C 1
ATOM 740 O O . LEU A 1 88 ? -18.695 5.529 28.092 1.00 97.62 88 LEU A O 1
ATOM 744 N N . TYR A 1 89 ? -19.055 6.520 26.122 1.00 96.88 89 TYR A N 1
ATOM 745 C CA . TYR A 1 89 ? -20.149 7.353 26.615 1.00 96.88 89 TYR A CA 1
ATOM 746 C C . TYR A 1 89 ? -21.339 6.514 27.106 1.00 96.88 89 TYR A C 1
ATOM 748 O O . TYR A 1 89 ? -21.873 6.755 28.189 1.00 96.88 89 TYR A O 1
ATOM 756 N N . LYS A 1 90 ? -21.719 5.470 26.357 1.00 97.56 90 LYS A N 1
ATOM 757 C CA . LYS A 1 90 ? -22.776 4.535 26.774 1.00 97.56 90 LYS A CA 1
ATOM 758 C C . LYS A 1 90 ? -22.417 3.780 28.056 1.00 97.56 90 LYS A C 1
ATOM 760 O O . LYS A 1 90 ? -23.300 3.581 28.887 1.00 97.56 90 LYS A O 1
ATOM 765 N N . GLN A 1 91 ? -21.156 3.380 28.219 1.00 97.25 91 GLN A N 1
ATOM 766 C CA . GLN A 1 91 ? -20.671 2.731 29.442 1.00 97.25 91 GLN A CA 1
ATOM 767 C C . GLN A 1 91 ? -20.794 3.661 30.651 1.00 97.25 91 GLN A C 1
ATOM 769 O O . GLN A 1 91 ? -21.399 3.263 31.641 1.00 97.25 91 GLN A O 1
ATOM 774 N N . LYS A 1 92 ? -20.359 4.924 30.534 1.00 97.31 92 LYS A N 1
ATOM 775 C CA . LYS A 1 92 ? -20.510 5.926 31.605 1.00 97.31 92 LYS A CA 1
ATOM 776 C C . LYS A 1 92 ? -21.967 6.112 32.028 1.00 97.31 92 LYS A C 1
ATOM 778 O O . LYS A 1 92 ? -22.276 6.064 33.212 1.00 97.31 92 LYS A O 1
ATOM 783 N N . ILE A 1 93 ? -22.886 6.230 31.066 1.00 96.69 93 ILE A N 1
ATOM 784 C CA . ILE A 1 93 ? -24.324 6.329 31.369 1.00 96.69 93 ILE A CA 1
ATOM 785 C C . ILE A 1 93 ? -24.830 5.074 32.094 1.00 96.69 93 ILE A C 1
ATOM 787 O O . ILE A 1 93 ? -25.669 5.164 32.991 1.00 96.69 93 ILE A O 1
ATOM 791 N N . ALA A 1 94 ? -24.383 3.887 31.679 1.00 96.56 94 ALA A N 1
ATOM 792 C CA . ALA A 1 94 ? -24.792 2.637 32.307 1.00 96.56 94 ALA A CA 1
ATOM 793 C C . ALA A 1 94 ? -24.278 2.532 33.753 1.00 96.56 94 ALA A C 1
ATOM 795 O O . ALA A 1 94 ? -25.047 2.151 34.638 1.00 96.56 94 ALA A O 1
ATOM 796 N N . GLU A 1 95 ? -23.028 2.924 33.998 1.00 95.00 95 GLU A N 1
ATOM 797 C CA . GLU A 1 95 ? -22.425 3.002 35.332 1.00 95.00 95 GLU A CA 1
ATOM 798 C C . GLU A 1 95 ? -23.166 3.998 36.225 1.00 95.00 95 GLU A C 1
ATOM 800 O O . GLU A 1 95 ? -23.575 3.643 37.329 1.00 95.00 95 GLU A O 1
ATOM 805 N N . GLU A 1 96 ? -23.437 5.211 35.737 1.00 94.56 96 GLU A N 1
ATOM 806 C CA . GLU A 1 96 ? -24.214 6.210 36.476 1.00 94.56 96 GLU A CA 1
ATOM 807 C C . GLU A 1 96 ? -25.600 5.674 36.846 1.00 94.56 96 GLU A C 1
ATOM 809 O O . GLU A 1 96 ? -26.011 5.755 38.003 1.00 94.56 96 GLU A O 1
ATOM 814 N N . LYS A 1 97 ? -26.312 5.047 35.900 1.00 95.19 97 LYS A N 1
ATOM 815 C CA . LYS A 1 97 ? -27.610 4.409 36.175 1.00 95.19 97 LYS A CA 1
ATOM 816 C C . LYS A 1 97 ? -27.500 3.307 37.225 1.00 95.19 97 LYS A C 1
ATOM 818 O O . LYS A 1 97 ? -28.405 3.173 38.049 1.00 95.19 97 LYS A O 1
ATOM 823 N N . HIS A 1 98 ? -26.430 2.516 37.203 1.00 93.56 98 HIS A N 1
ATOM 824 C CA . HIS A 1 98 ? -26.187 1.487 38.209 1.00 93.56 98 HIS A CA 1
ATOM 825 C C . HIS A 1 98 ? -25.975 2.110 39.595 1.00 93.56 98 HIS A C 1
ATOM 827 O O . HIS A 1 98 ? -26.656 1.730 40.545 1.00 93.56 98 HIS A O 1
ATOM 833 N N . VAL A 1 99 ? -25.121 3.132 39.700 1.00 94.06 99 VAL A N 1
ATOM 834 C CA . VAL A 1 99 ? -24.875 3.863 40.954 1.00 94.06 99 VAL A CA 1
ATOM 835 C C . VAL A 1 99 ? -26.161 4.491 41.494 1.00 94.06 99 VAL A C 1
ATOM 837 O O . VAL A 1 99 ? -26.434 4.388 42.687 1.00 94.06 99 VAL A O 1
ATOM 840 N N . GLN A 1 100 ? -26.987 5.100 40.638 1.00 92.06 100 GLN A N 1
ATOM 841 C CA . GLN A 1 100 ? -28.267 5.680 41.060 1.00 92.06 100 GLN A CA 1
ATOM 842 C C . GLN A 1 100 ? -29.232 4.621 41.609 1.00 92.06 100 GLN A C 1
ATOM 844 O O . GLN A 1 100 ? -29.905 4.864 42.609 1.00 92.06 100 GLN A O 1
ATOM 849 N N . ARG A 1 101 ? -29.278 3.426 41.004 1.00 91.88 101 ARG A N 1
ATOM 850 C CA . ARG A 1 101 ? -30.086 2.306 41.517 1.00 91.88 101 ARG A CA 1
ATOM 851 C C . ARG A 1 101 ? -29.607 1.842 42.887 1.00 91.88 101 ARG A C 1
ATOM 853 O O . ARG A 1 101 ? -30.437 1.641 43.767 1.00 91.88 101 ARG A O 1
ATOM 860 N N . GLU A 1 102 ? -28.300 1.695 43.075 1.00 91.06 102 GLU A N 1
ATOM 861 C CA . GLU A 1 102 ? -27.729 1.294 44.365 1.00 91.06 102 GLU A CA 1
ATOM 862 C C . GLU A 1 102 ? -27.998 2.346 45.451 1.00 91.06 102 GLU A C 1
ATOM 864 O O . GLU A 1 102 ? -28.482 2.007 46.528 1.00 91.06 102 GLU A O 1
ATOM 869 N N . ARG A 1 103 ? -27.820 3.639 45.144 1.00 88.50 103 ARG A N 1
ATOM 870 C CA . ARG A 1 103 ? -28.185 4.736 46.059 1.00 88.50 103 ARG A CA 1
ATOM 871 C C . ARG A 1 103 ? -29.667 4.717 46.430 1.00 88.50 103 ARG A C 1
ATOM 873 O O . ARG A 1 103 ? -30.004 4.880 47.598 1.00 88.50 103 ARG A O 1
ATOM 880 N N . ALA A 1 104 ? -30.548 4.483 45.458 1.00 89.25 104 ALA A N 1
ATOM 881 C CA . ALA A 1 104 ? -31.984 4.398 45.700 1.00 89.25 104 ALA A CA 1
ATOM 882 C C . ALA A 1 104 ? -32.373 3.188 46.563 1.00 89.25 104 ALA A C 1
ATOM 884 O O . ALA A 1 104 ? -33.310 3.300 47.344 1.00 89.25 104 ALA A O 1
ATOM 885 N N . LYS A 1 105 ? -31.671 2.049 46.454 1.00 87.75 105 LYS A N 1
ATOM 886 C CA . LYS A 1 105 ? -31.884 0.891 47.339 1.00 87.75 105 LYS A CA 1
ATOM 887 C C . LYS A 1 105 ? -31.483 1.205 48.779 1.00 87.75 105 LYS A C 1
ATOM 889 O O . LYS A 1 105 ? -32.261 0.917 49.678 1.00 87.75 105 LYS A O 1
ATOM 894 N N . VAL A 1 106 ? -30.315 1.820 48.981 1.00 84.00 106 VAL A N 1
ATOM 895 C CA . VAL A 1 106 ? -29.822 2.197 50.318 1.00 84.00 106 VAL A CA 1
ATOM 896 C C . VAL A 1 106 ? -30.734 3.230 50.980 1.00 84.00 106 VAL A C 1
ATOM 898 O O . VAL A 1 106 ? -31.002 3.115 52.162 1.00 84.00 106 VAL A O 1
ATOM 901 N N . ALA A 1 107 ? -31.264 4.203 50.232 1.00 74.12 107 ALA A N 1
ATOM 902 C CA . ALA A 1 107 ? -32.183 5.209 50.775 1.00 74.12 107 ALA A CA 1
ATOM 903 C C . ALA A 1 107 ? -33.598 4.679 51.084 1.00 74.12 107 ALA A C 1
ATOM 905 O O . ALA A 1 107 ? -34.386 5.380 51.716 1.00 74.12 107 ALA A O 1
ATOM 906 N N . LYS A 1 108 ? -33.954 3.487 50.584 1.00 68.25 108 LYS A N 1
ATOM 907 C CA . LYS A 1 108 ? -35.257 2.846 50.819 1.00 68.25 108 LYS A CA 1
ATOM 908 C C . LYS A 1 108 ? -35.228 1.821 51.961 1.00 68.25 108 LYS A C 1
ATOM 910 O O . LYS A 1 108 ? -36.298 1.327 52.311 1.00 68.25 108 LYS A O 1
ATOM 915 N N . ALA A 1 109 ? -34.038 1.472 52.455 1.00 57.34 109 ALA A N 1
ATOM 916 C CA . ALA A 1 109 ? -33.801 0.601 53.606 1.00 57.34 109 ALA A CA 1
ATOM 917 C C . ALA A 1 109 ? -33.665 1.443 54.879 1.00 57.34 109 ALA A C 1
ATOM 919 O O . ALA A 1 109 ? -34.129 0.959 55.933 1.00 57.34 109 ALA A O 1
#

pLDDT: mean 89.27, std 9.33, range [57.34, 97.94]

Sequence (109 aa):
LHHLQVQNELLYHENSRLREALTTKLRHKNKGKALDLQQREEYYGGAVFWLPRKLREAYV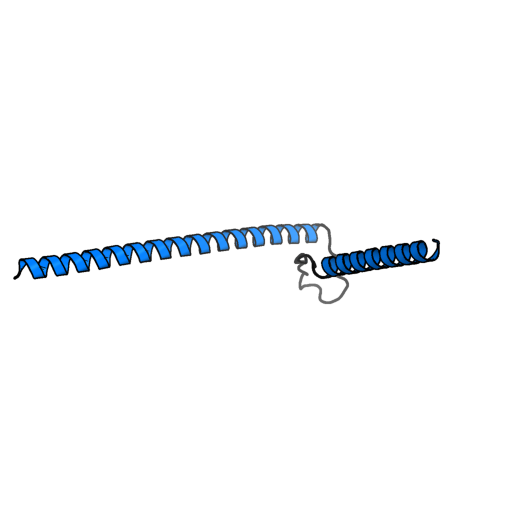RQEVREQEDRESRLQKAEAKELKAAATLYKQKIAEEKHVQRERAKVAKA

Foldseek 3Di:
DVVVVVVVVVVVVVVVVVVVVVVVVVVVVPDDDDQPQDDDPPDPDDDDDCDPVSVVVSVVVVVVVVVVVVVVVVVVVVVVVVVVVVVVVVVVVVVVVVVVVVVVVVVVD